Protein AF-E1WXY7-F1 (afdb_monomer)

pLDDT: mean 84.51, std 13.01, range [37.12, 95.31]

Foldseek 3Di:
DDWDCQVQVFKIKDWDFQDDPPDDCVQLDWAFNDDDLFKTFTPDKHFPVSVVRTQWMWMWGQDPNDIDIDI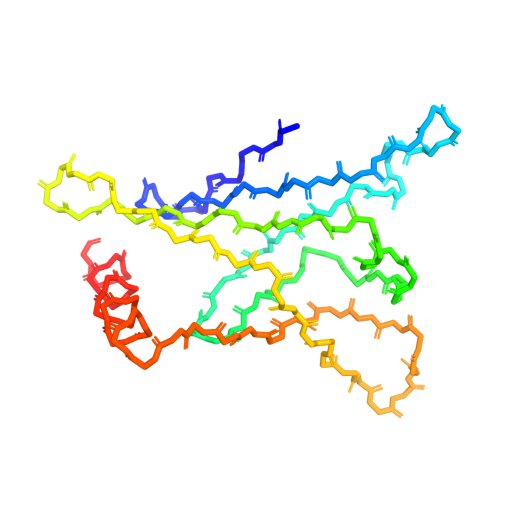WRDWDFDDDPPDRGIGGMIGTDDPPVVSVVSNVSVVRSVPD

Nearest PDB structures (foldseek):
  4rt0-assembly1_A  TM=5.861E-01  e=2.505E-01  Pseudomonas aeruginosa PAO1
  4rt1-assembly1_A  TM=5.824E-01  e=2.811E-01  Pseudomonas aeruginosa PAO1
  7n3k-assembly3_E  TM=3.064E-01  e=2.521E+00  Severe acute respiratory syndrome coronavirus 2
  9e7f-assembly1_AE  TM=2.568E-01  e=1.499E+00  Pyrobaculum calidifontis JCM 11548

Secondary structure (DSSP, 8-state):
-EEEE-SSTTEEEEEEE---TTS-HHHH---EEEE-SSEEEEEEEEEGGGGGGEEEEEEEEEETTEEEEEEE--EEEEE-TT-TTEEEEEEE---HHHHHHHHHHHHHHHH-

Solvent-accessible surface area (backbone atoms only — not comparable to full-atom values): 6563 Å² total; per-residue (Å²): 130,53,77,44,69,42,99,50,91,30,38,37,41,32,51,40,64,65,75,57,95,84,58,54,64,88,78,68,62,81,54,69,67,49,75,61,95,46,36,40,29,40,65,56,74,38,54,54,77,60,55,78,30,52,61,35,36,39,42,32,35,47,53,98,91,41,77,47,77,46,79,45,68,57,73,45,76,48,63,51,96,88,43,90,52,45,30,43,35,31,34,46,78,63,60,73,73,56,38,54,54,47,50,51,48,52,50,55,44,72,75,105

Mean predicted aligned error: 5.97 Å

Sequence (112 aa):
MRSLISRNKRIKIIVHQNLSAEDSWDDNCLEFSHIDRDELILSRAINISLLDKIQFVEIFFKIAGNWKKYRISDFNPILEYKDKSIVDRLSFHLEEREQVDFDQSFRIARCC

Organism: Halobacteriovorax marinus (strain ATCC BAA-682 / DSM 15412 / SJ) (NCBI:txid862908)

Structure (mmCIF, N/CA/C/O backbone):
data_AF-E1WXY7-F1
#
_entry.id   AF-E1WXY7-F1
#
loop_
_atom_site.group_PDB
_atom_site.id
_atom_site.type_symbol
_atom_site.label_atom_id
_atom_site.label_alt_id
_atom_site.label_comp_id
_atom_site.label_asym_id
_atom_site.label_entity_id
_atom_site.label_seq_id
_atom_site.pdbx_PDB_ins_code
_atom_site.Cartn_x
_atom_site.Cartn_y
_atom_site.Cartn_z
_atom_site.occupancy
_atom_site.B_iso_or_equiv
_atom_site.auth_seq_id
_atom_site.auth_comp_id
_atom_site.auth_asym_id
_atom_site.auth_atom_id
_atom_site.pdbx_PDB_model_num
ATOM 1 N N . MET A 1 1 ? 6.776 10.612 -1.800 1.00 39.28 1 MET A N 1
ATOM 2 C CA . MET A 1 1 ? 5.708 10.323 -0.817 1.00 39.28 1 MET A CA 1
ATOM 3 C C . MET A 1 1 ? 4.419 10.996 -1.279 1.00 39.28 1 MET A C 1
ATOM 5 O O . MET A 1 1 ? 4.349 12.218 -1.253 1.00 39.28 1 MET A O 1
ATOM 9 N N . ARG A 1 2 ? 3.417 10.236 -1.739 1.00 42.28 2 ARG A N 1
ATOM 10 C CA . ARG A 1 2 ? 2.058 10.754 -1.992 1.00 42.28 2 ARG A CA 1
ATOM 11 C C . ARG A 1 2 ? 1.089 10.116 -1.004 1.00 42.28 2 ARG A C 1
ATOM 13 O O . ARG A 1 2 ? 1.224 8.945 -0.674 1.00 42.28 2 ARG A O 1
ATOM 20 N N . SER A 1 3 ? 0.152 10.910 -0.495 1.00 37.12 3 SER A N 1
ATOM 21 C CA . SER A 1 3 ? -0.913 10.451 0.398 1.00 37.12 3 SER A CA 1
ATOM 22 C C . SER A 1 3 ? -2.210 10.365 -0.390 1.00 37.12 3 SER A C 1
ATOM 24 O O . SER A 1 3 ? -2.725 11.397 -0.811 1.00 37.12 3 SER A O 1
ATOM 26 N N . LEU A 1 4 ? -2.755 9.165 -0.551 1.00 49.53 4 LEU A N 1
AT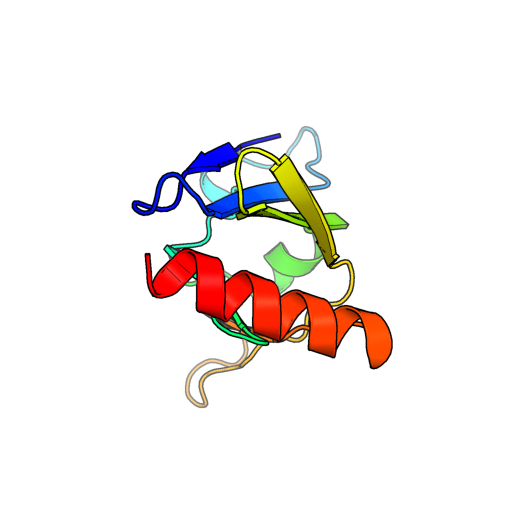OM 27 C CA . LEU A 1 4 ? -4.127 8.997 -0.994 1.00 49.53 4 LEU A CA 1
ATOM 28 C C . LEU A 1 4 ? -5.031 9.146 0.228 1.00 49.53 4 LEU A C 1
ATOM 30 O O . LEU A 1 4 ? -4.937 8.386 1.194 1.00 49.53 4 LEU A O 1
ATOM 34 N N . ILE A 1 5 ? -5.899 10.150 0.196 1.00 44.19 5 ILE A N 1
ATOM 35 C CA . ILE A 1 5 ? -7.080 10.173 1.050 1.00 44.19 5 ILE A CA 1
ATOM 36 C C . ILE A 1 5 ? -8.105 9.348 0.279 1.00 44.19 5 ILE A C 1
ATOM 38 O O . ILE A 1 5 ? -8.596 9.798 -0.756 1.00 44.19 5 ILE A O 1
ATOM 42 N N . SER A 1 6 ? -8.404 8.131 0.745 1.00 49.88 6 SER A N 1
ATOM 43 C CA . SER A 1 6 ? -9.607 7.436 0.280 1.00 49.88 6 SER A CA 1
ATOM 44 C C . SER A 1 6 ? -10.783 8.412 0.409 1.00 49.88 6 SER A C 1
ATOM 46 O O . SER A 1 6 ? -10.809 9.216 1.342 1.00 49.88 6 SER A O 1
ATOM 48 N N . ARG A 1 7 ? -11.797 8.359 -0.469 1.00 47.66 7 ARG A N 1
ATOM 49 C CA . ARG A 1 7 ? -13.033 9.162 -0.285 1.00 47.66 7 ARG A CA 1
ATOM 50 C C . ARG A 1 7 ? -13.616 9.010 1.133 1.00 47.66 7 ARG A C 1
ATOM 52 O O . ARG A 1 7 ? -14.325 9.889 1.617 1.00 47.66 7 ARG A O 1
ATOM 59 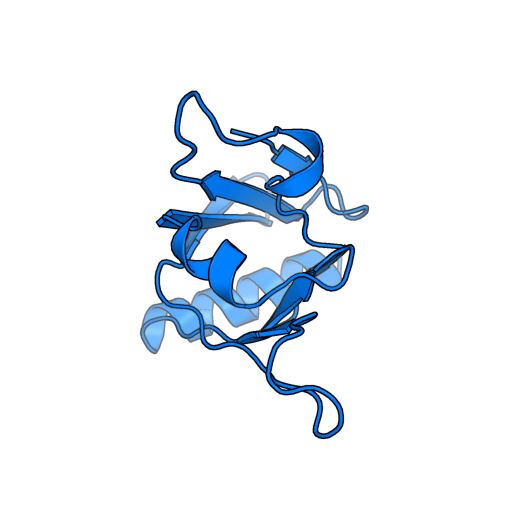N N . ASN A 1 8 ? -13.251 7.928 1.819 1.00 58.84 8 ASN A N 1
ATOM 60 C CA . ASN A 1 8 ? -13.375 7.760 3.252 1.00 58.84 8 ASN A CA 1
ATOM 61 C C . ASN A 1 8 ? -12.216 8.445 4.022 1.00 58.84 8 ASN A C 1
ATOM 63 O O . ASN A 1 8 ? -11.101 7.929 4.074 1.00 58.84 8 ASN A O 1
ATOM 67 N N . LYS A 1 9 ? -12.499 9.568 4.711 1.00 68.44 9 LYS A N 1
ATOM 68 C CA . LYS A 1 9 ? -11.539 10.345 5.544 1.00 68.44 9 LYS A CA 1
ATOM 69 C C . LYS A 1 9 ? -10.830 9.534 6.645 1.00 68.44 9 LYS A C 1
ATOM 71 O O . LYS A 1 9 ? -9.983 10.076 7.358 1.00 68.44 9 LYS A O 1
ATOM 76 N N . ARG A 1 10 ? -11.218 8.273 6.842 1.00 81.56 10 ARG A N 1
ATOM 77 C CA . ARG A 1 10 ? -10.684 7.363 7.854 1.00 81.56 10 ARG A CA 1
ATOM 78 C C . ARG A 1 10 ? -9.666 6.373 7.310 1.00 81.56 10 ARG A C 1
ATOM 80 O O . ARG A 1 10 ? -9.074 5.676 8.119 1.00 81.56 10 ARG A O 1
ATOM 87 N N . ILE A 1 11 ? -9.449 6.314 5.998 1.00 86.62 11 ILE A N 1
ATOM 88 C CA . ILE A 1 11 ? -8.441 5.442 5.395 1.00 86.62 11 ILE A CA 1
ATOM 89 C C . ILE A 1 11 ? -7.475 6.299 4.586 1.00 86.62 11 ILE A C 1
ATOM 91 O O . ILE A 1 11 ? -7.881 7.045 3.692 1.00 86.62 11 ILE A O 1
ATOM 95 N N . LYS A 1 12 ? -6.188 6.196 4.903 1.00 87.69 12 LYS A N 1
ATOM 96 C CA . LYS A 1 12 ? -5.115 6.869 4.171 1.00 87.69 12 LYS A CA 1
ATOM 97 C C . LYS A 1 12 ? -4.113 5.827 3.697 1.00 87.69 12 LYS A C 1
ATOM 99 O O . LYS A 1 12 ? -3.685 5.000 4.490 1.00 87.69 12 LYS A O 1
ATOM 104 N N . ILE A 1 13 ? -3.731 5.894 2.428 1.00 88.81 13 ILE A N 1
ATOM 105 C CA . ILE A 1 13 ? -2.746 4.990 1.824 1.00 88.81 13 ILE A CA 1
ATOM 106 C C . ILE A 1 13 ? -1.563 5.831 1.353 1.00 88.81 13 ILE A C 1
ATOM 108 O O . ILE A 1 13 ? -1.749 6.879 0.733 1.00 88.81 13 ILE A O 1
ATOM 112 N N . ILE A 1 14 ? -0.346 5.409 1.679 1.00 90.25 14 ILE A N 1
ATOM 113 C CA . ILE A 1 14 ? 0.891 6.070 1.262 1.00 90.25 14 ILE A CA 1
ATOM 114 C C . ILE A 1 14 ? 1.758 5.046 0.552 1.00 90.25 14 ILE A C 1
ATOM 116 O O . ILE A 1 14 ? 2.159 4.051 1.150 1.00 90.25 14 ILE A O 1
ATOM 120 N N . VAL A 1 15 ? 2.064 5.312 -0.714 1.00 91.06 15 VAL A N 1
ATOM 121 C CA . VAL A 1 15 ? 2.946 4.464 -1.518 1.00 91.06 15 VAL A CA 1
ATOM 122 C C . VAL A 1 15 ? 4.364 5.014 -1.433 1.00 91.06 15 VAL A C 1
ATOM 124 O O . VAL A 1 15 ? 4.599 6.204 -1.686 1.00 91.06 15 VAL A O 1
ATOM 127 N N . HIS A 1 16 ? 5.305 4.152 -1.061 1.00 91.44 16 HIS A N 1
ATOM 128 C CA . HIS A 1 16 ? 6.731 4.452 -1.058 1.00 91.44 16 HIS A CA 1
ATOM 129 C C . HIS A 1 16 ? 7.373 3.735 -2.241 1.00 91.44 16 HIS A C 1
ATOM 131 O O . HIS A 1 16 ? 7.313 2.510 -2.340 1.00 91.44 16 HIS A O 1
ATOM 137 N N . GLN A 1 17 ? 7.943 4.518 -3.159 1.00 89.50 17 GLN A N 1
ATOM 138 C CA . GLN A 1 17 ? 8.504 4.027 -4.414 1.00 89.50 17 GLN A CA 1
ATOM 139 C C . GLN A 1 17 ? 9.986 4.385 -4.527 1.00 89.50 17 GLN A C 1
ATOM 141 O O . GLN A 1 17 ? 10.390 5.479 -4.126 1.00 89.50 17 GLN A O 1
ATOM 146 N N . ASN A 1 18 ? 10.774 3.486 -5.112 1.00 89.75 18 ASN A N 1
ATOM 147 C CA . ASN A 1 18 ? 12.159 3.725 -5.484 1.00 89.75 18 ASN A CA 1
ATOM 148 C C . ASN A 1 18 ? 12.225 4.202 -6.938 1.00 89.75 18 ASN A C 1
ATOM 150 O O . ASN A 1 18 ? 12.321 3.395 -7.861 1.00 89.75 18 ASN A O 1
ATOM 154 N N . LEU A 1 19 ? 12.126 5.515 -7.134 1.00 86.69 19 LEU A N 1
ATOM 155 C CA . LEU A 1 19 ? 12.251 6.139 -8.450 1.00 86.69 19 LEU A CA 1
ATOM 156 C C . LEU A 1 19 ? 13.697 6.591 -8.676 1.00 86.69 19 LEU A C 1
ATOM 158 O O . LEU A 1 19 ? 14.315 7.197 -7.800 1.00 86.69 19 LEU A O 1
ATOM 162 N N . SER A 1 20 ? 14.222 6.305 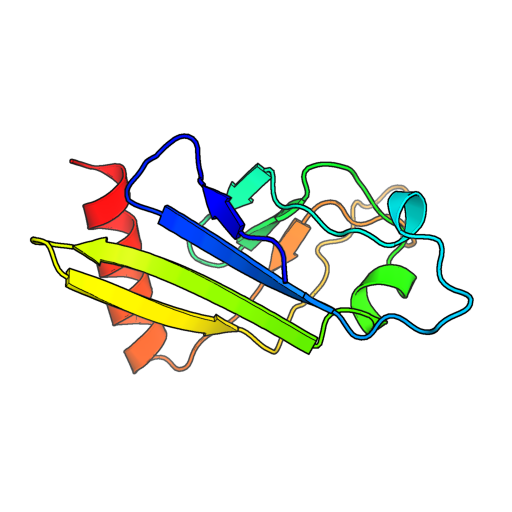-9.860 1.00 86.25 20 SER A N 1
ATOM 163 C CA . SER A 1 20 ? 15.490 6.835 -10.353 1.00 86.25 20 SER A CA 1
ATOM 164 C C . SER A 1 20 ? 15.299 8.223 -10.975 1.00 86.25 20 SER A C 1
ATOM 166 O O . SER A 1 20 ? 14.178 8.650 -11.242 1.00 86.25 20 SER A O 1
ATOM 168 N N . ALA A 1 21 ? 16.399 8.941 -11.219 1.00 84.19 21 ALA A N 1
ATOM 169 C CA . ALA A 1 21 ? 16.356 10.269 -11.839 1.00 84.19 21 ALA A CA 1
ATOM 170 C C . ALA A 1 21 ? 15.843 10.255 -13.294 1.00 84.19 21 ALA A C 1
ATOM 172 O O . ALA A 1 21 ? 15.422 11.292 -13.798 1.00 84.19 21 ALA A O 1
ATOM 173 N N . GLU A 1 22 ? 15.885 9.096 -13.954 1.00 87.38 22 GLU A N 1
ATOM 174 C CA . GLU A 1 22 ? 15.445 8.903 -15.340 1.00 87.38 22 GLU A CA 1
ATOM 175 C C . GLU A 1 22 ? 13.966 8.496 -15.434 1.00 87.38 22 GLU A C 1
ATOM 177 O O . GLU A 1 22 ? 13.368 8.570 -16.507 1.00 87.38 22 GLU A O 1
ATOM 182 N N . ASP A 1 23 ? 13.358 8.079 -14.318 1.00 85.44 23 ASP A N 1
ATOM 183 C CA . ASP A 1 23 ? 11.970 7.632 -14.302 1.00 85.44 23 ASP A CA 1
ATOM 184 C C . ASP A 1 23 ? 11.020 8.834 -14.451 1.00 85.44 23 ASP A C 1
ATOM 186 O O . ASP A 1 23 ? 10.976 9.741 -13.614 1.00 85.44 23 ASP A O 1
ATOM 190 N N . SER A 1 24 ? 10.197 8.808 -15.501 1.00 83.44 24 SER A N 1
ATOM 191 C CA . SER A 1 24 ? 9.084 9.745 -15.670 1.00 83.44 24 SER A CA 1
ATOM 192 C C . SER A 1 24 ? 8.075 9.576 -14.534 1.00 83.44 24 SER A C 1
ATOM 194 O O . SER A 1 24 ? 7.558 8.478 -14.297 1.00 83.44 24 SER A O 1
ATOM 196 N N . TRP A 1 25 ? 7.773 10.676 -13.842 1.00 78.50 25 TRP A N 1
ATOM 197 C CA . TRP A 1 25 ? 6.801 10.695 -12.749 1.00 78.50 25 TRP A CA 1
ATOM 198 C C . TRP A 1 25 ? 5.402 10.282 -13.210 1.00 78.50 25 TRP A C 1
ATOM 200 O O . TRP A 1 25 ? 4.733 9.529 -12.506 1.00 78.50 25 TRP A O 1
ATOM 210 N N . ASP A 1 26 ? 4.968 10.733 -14.384 1.00 80.00 26 ASP A N 1
ATOM 211 C CA . ASP A 1 26 ? 3.613 10.473 -14.881 1.00 80.00 26 ASP A CA 1
ATOM 212 C C . ASP A 1 26 ? 3.406 8.998 -15.255 1.00 80.00 26 ASP A C 1
ATOM 214 O O . ASP A 1 26 ? 2.301 8.460 -15.117 1.00 80.00 26 ASP A O 1
ATOM 218 N N . ASP A 1 27 ? 4.481 8.309 -15.639 1.00 81.56 27 ASP A N 1
ATOM 219 C CA . ASP A 1 27 ? 4.440 6.912 -16.079 1.00 81.56 27 ASP A CA 1
ATOM 220 C C . ASP A 1 27 ? 4.668 5.931 -14.924 1.00 81.56 27 ASP A C 1
ATOM 222 O O . ASP A 1 27 ? 4.033 4.880 -14.866 1.00 81.56 27 ASP A O 1
ATOM 226 N N . ASN A 1 28 ? 5.522 6.294 -13.963 1.00 83.44 28 ASN A N 1
ATOM 227 C CA . ASN A 1 28 ? 5.912 5.413 -12.860 1.00 83.44 28 ASN A CA 1
ATOM 228 C C . ASN A 1 28 ? 5.114 5.653 -11.572 1.00 83.44 28 ASN A C 1
ATOM 230 O O . ASN A 1 28 ? 5.273 4.906 -10.605 1.00 83.44 28 ASN A O 1
ATOM 234 N N . CYS A 1 29 ? 4.264 6.684 -11.513 1.00 81.44 29 CYS A N 1
ATOM 235 C CA . CYS A 1 29 ? 3.443 6.927 -10.331 1.00 81.44 29 CYS A CA 1
ATOM 236 C C . CYS A 1 29 ? 2.375 5.840 -10.174 1.00 81.44 29 CYS A C 1
ATOM 238 O O . CYS A 1 29 ? 1.578 5.578 -11.086 1.00 81.44 29 CYS A O 1
ATOM 240 N N . LEU A 1 30 ? 2.371 5.228 -8.988 1.00 86.75 30 LEU A N 1
ATOM 241 C CA . LEU A 1 30 ? 1.411 4.210 -8.595 1.00 86.75 30 LEU A CA 1
ATOM 242 C C . LEU A 1 30 ? 0.385 4.799 -7.642 1.00 86.75 30 LEU A C 1
ATOM 244 O O . LEU A 1 30 ? 0.711 5.335 -6.581 1.00 86.75 30 LEU A O 1
ATOM 248 N N . GLU A 1 31 ? -0.874 4.674 -8.035 1.00 85.31 31 GLU A N 1
ATOM 249 C CA . GLU A 1 31 ? -2.014 5.157 -7.274 1.00 85.31 31 GLU A CA 1
ATOM 250 C C . GLU A 1 31 ? -3.017 4.020 -7.111 1.00 85.31 31 GLU A C 1
ATOM 252 O O . GLU A 1 31 ? -3.246 3.254 -8.046 1.00 85.31 31 GLU A O 1
ATOM 257 N N . PHE A 1 32 ? -3.611 3.922 -5.923 1.00 87.19 32 PHE A N 1
ATOM 258 C CA . PHE A 1 32 ? -4.627 2.926 -5.597 1.00 87.19 32 PHE A CA 1
ATOM 259 C C . PHE A 1 32 ? -6.007 3.575 -5.562 1.00 87.19 32 PHE A C 1
ATOM 261 O O . PHE A 1 32 ? -6.189 4.619 -4.934 1.00 87.19 32 PHE A O 1
ATOM 268 N N . SER A 1 33 ? -6.985 2.948 -6.208 1.00 85.88 33 SER A N 1
ATOM 269 C CA . SER A 1 33 ? -8.375 3.397 -6.180 1.00 85.88 33 SER A CA 1
ATOM 270 C C . SER A 1 33 ? -9.114 2.858 -4.959 1.00 85.88 33 SER A C 1
ATOM 272 O O . SER A 1 33 ? -9.933 3.569 -4.371 1.00 85.88 33 SER A O 1
ATOM 274 N N . HIS A 1 34 ? -8.818 1.615 -4.570 1.00 84.69 34 HIS A N 1
ATOM 275 C CA . HIS A 1 34 ? -9.526 0.899 -3.516 1.00 84.69 34 HIS A CA 1
ATOM 276 C C . HIS A 1 34 ? -8.594 -0.023 -2.730 1.00 84.69 34 HIS A C 1
ATOM 278 O O . HIS A 1 34 ? -7.498 -0.378 -3.163 1.00 84.69 34 HIS A O 1
ATOM 284 N N . ILE A 1 35 ? -9.075 -0.393 -1.550 1.00 88.69 35 ILE A N 1
ATOM 285 C CA . ILE A 1 35 ? -8.463 -1.347 -0.640 1.00 88.69 35 ILE A CA 1
ATOM 286 C C . ILE A 1 35 ? -9.551 -2.309 -0.175 1.00 88.69 35 ILE A C 1
ATOM 288 O O . ILE A 1 35 ? -10.618 -1.865 0.267 1.00 88.69 35 ILE A O 1
ATOM 292 N N . ASP A 1 36 ? -9.252 -3.597 -0.254 1.00 87.81 36 ASP A N 1
ATOM 293 C CA . ASP A 1 36 ? -10.008 -4.679 0.359 1.00 87.81 36 ASP A CA 1
ATOM 294 C C . ASP A 1 36 ? -9.183 -5.343 1.478 1.00 87.81 36 ASP A C 1
ATOM 296 O O . ASP A 1 36 ? -8.202 -4.767 1.952 1.00 87.81 36 ASP A O 1
ATOM 300 N N . ARG A 1 37 ? -9.639 -6.478 2.023 1.00 86.88 37 ARG A N 1
ATOM 301 C CA . ARG A 1 37 ? -9.032 -7.064 3.238 1.00 86.88 37 ARG A CA 1
ATOM 302 C C . ARG A 1 37 ? -7.595 -7.539 3.023 1.00 86.88 37 ARG A C 1
ATOM 304 O O . ARG A 1 37 ? -6.781 -7.453 3.935 1.00 86.88 37 ARG A O 1
ATOM 311 N N . ASP A 1 38 ? -7.321 -8.024 1.829 1.00 91.75 38 ASP A N 1
ATOM 312 C CA . ASP A 1 38 ? -6.079 -8.658 1.404 1.00 91.75 38 ASP A CA 1
ATOM 313 C C . ASP A 1 38 ? -5.657 -8.194 0.005 1.00 91.75 38 ASP A C 1
ATOM 315 O O . ASP A 1 38 ? -4.700 -8.716 -0.556 1.00 91.75 38 ASP A O 1
ATOM 319 N N . GLU A 1 39 ? -6.346 -7.197 -0.559 1.00 93.19 39 GLU A N 1
ATOM 320 C CA . GLU A 1 39 ? -6.096 -6.692 -1.906 1.00 93.19 39 GLU A CA 1
ATOM 321 C C . GLU A 1 39 ? -6.010 -5.161 -1.950 1.00 93.19 39 GLU A C 1
ATOM 323 O O . GLU A 1 39 ? -6.742 -4.432 -1.271 1.00 93.19 39 GLU A O 1
ATOM 328 N N . LEU A 1 40 ? -5.123 -4.662 -2.804 1.00 91.94 40 LEU A N 1
ATOM 329 C CA . LEU A 1 40 ? -5.048 -3.276 -3.237 1.00 91.94 40 LEU A CA 1
ATOM 330 C C . LEU A 1 40 ? -5.366 -3.198 -4.724 1.00 91.94 40 LEU A C 1
ATOM 332 O O . LEU A 1 40 ? -4.763 -3.890 -5.542 1.00 91.94 40 LEU A O 1
ATOM 336 N N . ILE A 1 41 ? -6.289 -2.308 -5.072 1.00 90.50 41 ILE A N 1
ATOM 337 C CA . ILE A 1 41 ? -6.746 -2.121 -6.447 1.00 90.50 41 ILE A CA 1
ATOM 338 C C . ILE A 1 41 ? -6.154 -0.8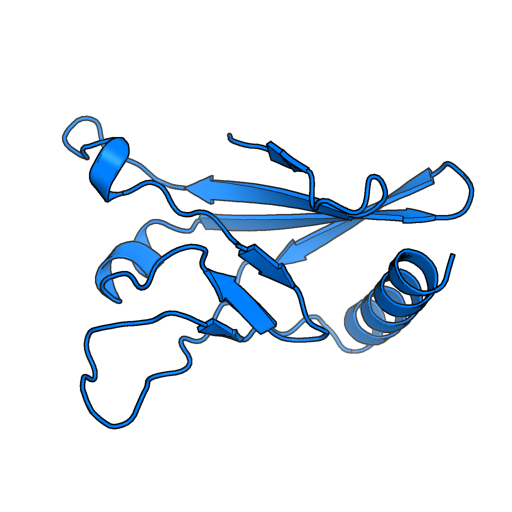12 -6.957 1.00 90.50 41 ILE A C 1
ATOM 340 O O . ILE A 1 41 ? -6.370 0.251 -6.367 1.00 90.50 41 ILE A O 1
ATOM 344 N N . LEU A 1 42 ? -5.398 -0.877 -8.047 1.00 89.88 42 LEU A N 1
ATOM 345 C CA . LEU A 1 42 ? -4.765 0.276 -8.676 1.00 89.88 42 LEU A CA 1
ATOM 346 C C . LEU A 1 42 ? -5.816 1.189 -9.332 1.00 89.88 42 LEU A C 1
ATOM 348 O O . LEU A 1 42 ? -6.915 0.774 -9.697 1.00 89.88 42 LEU A O 1
ATOM 352 N N . SER A 1 43 ? -5.504 2.476 -9.454 1.00 88.44 43 SER A N 1
ATOM 353 C CA . SER A 1 43 ? -6.354 3.462 -10.140 1.00 88.44 43 SER A CA 1
ATOM 354 C C . SER A 1 43 ? -6.332 3.306 -11.656 1.00 88.44 43 SER A C 1
ATOM 356 O O . SER A 1 43 ? -7.272 3.708 -12.337 1.00 88.44 43 SER A O 1
ATOM 358 N N . ARG A 1 44 ? -5.251 2.731 -12.178 1.00 87.75 44 ARG A N 1
ATOM 359 C CA . ARG A 1 44 ? -5.065 2.371 -13.579 1.00 87.75 44 ARG A CA 1
ATOM 360 C C . ARG A 1 44 ? -4.316 1.051 -13.633 1.00 87.75 44 ARG A C 1
ATOM 362 O O . ARG A 1 44 ? -3.495 0.786 -12.758 1.00 87.75 44 ARG A O 1
ATOM 369 N N . ALA A 1 45 ? -4.576 0.262 -14.663 1.00 88.94 45 ALA A N 1
ATOM 370 C CA . ALA A 1 45 ? -3.763 -0.907 -14.930 1.00 88.94 45 ALA A CA 1
ATOM 371 C C . ALA A 1 45 ? -2.338 -0.466 -15.310 1.00 88.94 45 ALA A C 1
ATOM 373 O O . ALA A 1 45 ? -2.156 0.536 -16.007 1.00 88.94 45 ALA A O 1
ATOM 374 N N . ILE A 1 46 ? -1.339 -1.191 -14.825 1.00 88.50 46 ILE A 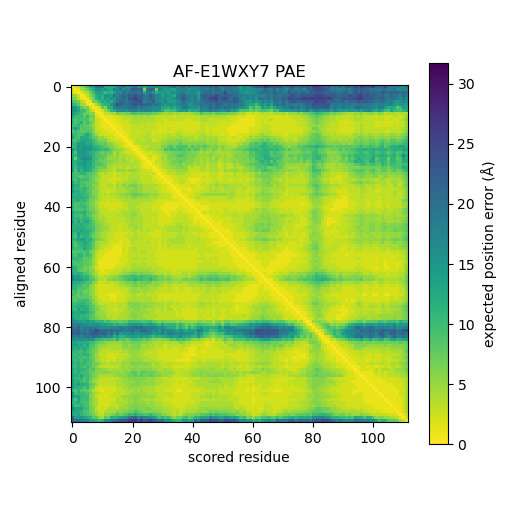N 1
ATOM 375 C CA . ILE A 1 46 ? 0.082 -0.883 -15.011 1.00 88.50 46 ILE A CA 1
ATOM 376 C C . ILE A 1 46 ? 0.817 -2.096 -15.568 1.00 88.50 46 ILE A C 1
ATOM 378 O O . ILE A 1 46 ? 0.335 -3.222 -15.459 1.00 88.50 46 ILE A O 1
ATOM 382 N N . ASN A 1 47 ? 2.013 -1.884 -16.113 1.00 89.50 47 ASN A N 1
ATOM 383 C CA . ASN A 1 47 ? 2.905 -2.997 -16.412 1.00 89.50 47 ASN A CA 1
ATOM 384 C C . ASN A 1 47 ? 3.444 -3.612 -15.110 1.00 89.50 47 ASN A C 1
ATOM 386 O O . ASN A 1 47 ? 3.809 -2.879 -14.191 1.00 89.50 47 ASN A O 1
ATOM 390 N N . ILE A 1 48 ? 3.543 -4.940 -15.052 1.00 89.88 48 ILE A N 1
ATOM 391 C CA . ILE A 1 48 ? 4.075 -5.675 -13.897 1.00 89.88 48 ILE A CA 1
ATOM 392 C C . ILE A 1 48 ? 5.482 -5.208 -13.488 1.00 89.88 48 ILE A C 1
ATOM 394 O O . ILE A 1 48 ? 5.789 -5.192 -12.301 1.00 89.88 48 ILE A O 1
ATOM 398 N N . SER A 1 49 ? 6.309 -4.748 -14.434 1.00 89.00 49 SER A N 1
ATOM 399 C CA . SER A 1 49 ? 7.657 -4.229 -14.154 1.00 89.00 49 SER A CA 1
ATOM 400 C C . SER A 1 49 ? 7.668 -2.992 -13.250 1.00 89.00 49 SER A C 1
ATOM 402 O O . SER A 1 49 ? 8.663 -2.716 -12.583 1.00 89.00 49 SER A O 1
ATOM 404 N N . LEU A 1 50 ? 6.561 -2.245 -13.180 1.00 88.75 50 LEU A N 1
ATOM 405 C CA . LEU A 1 50 ? 6.436 -1.096 -12.283 1.00 88.75 50 LEU A CA 1
ATOM 406 C C . LEU A 1 50 ? 6.296 -1.510 -10.813 1.00 88.75 50 LEU A C 1
ATOM 408 O O . LEU A 1 50 ? 6.524 -0.682 -9.931 1.00 88.75 50 LEU A O 1
ATOM 412 N N . LEU A 1 51 ? 5.966 -2.773 -10.526 1.00 88.56 51 LEU A N 1
ATOM 413 C CA . LEU A 1 51 ? 5.886 -3.276 -9.152 1.00 88.56 51 LEU A CA 1
ATOM 414 C C . LEU A 1 51 ? 7.252 -3.338 -8.476 1.00 88.56 51 LEU A C 1
ATOM 416 O O . LEU A 1 51 ? 7.331 -3.066 -7.282 1.00 88.56 51 LEU A O 1
ATOM 420 N N . ASP A 1 52 ? 8.326 -3.556 -9.237 1.00 88.25 52 ASP A N 1
ATOM 421 C CA . ASP A 1 52 ? 9.703 -3.548 -8.721 1.00 88.25 52 ASP A CA 1
ATOM 422 C C . ASP A 1 52 ? 10.110 -2.173 -8.163 1.00 88.25 52 ASP A C 1
ATOM 424 O O . ASP A 1 52 ? 11.072 -2.039 -7.403 1.00 88.25 52 ASP A O 1
ATOM 428 N N . LYS A 1 53 ? 9.368 -1.121 -8.528 1.00 89.12 53 LYS A N 1
ATOM 429 C CA . LYS A 1 53 ? 9.559 0.230 -8.003 1.00 89.12 53 LYS A CA 1
ATOM 430 C C . LYS A 1 53 ? 8.849 0.432 -6.663 1.00 89.12 53 LYS A C 1
ATOM 432 O O . LYS A 1 53 ? 9.116 1.443 -6.018 1.00 89.12 53 LYS A O 1
ATOM 437 N N . ILE A 1 54 ? 7.959 -0.460 -6.218 1.00 90.69 54 ILE A N 1
ATOM 438 C CA . ILE A 1 54 ? 7.314 -0.371 -4.899 1.00 90.69 54 ILE A CA 1
ATOM 439 C C . ILE A 1 54 ? 8.298 -0.859 -3.835 1.00 90.69 54 ILE A C 1
ATOM 441 O O . ILE A 1 54 ? 8.738 -1.999 -3.859 1.00 90.69 54 ILE A O 1
ATOM 445 N N . GLN A 1 55 ? 8.607 -0.010 -2.855 1.00 91.62 55 GLN A N 1
ATOM 446 C CA . GLN A 1 55 ? 9.339 -0.451 -1.665 1.00 91.62 55 GLN A CA 1
ATOM 447 C C . GLN A 1 55 ? 8.385 -1.005 -0.607 1.00 91.62 55 GLN A C 1
ATOM 449 O O . GLN A 1 55 ? 8.627 -2.061 -0.035 1.00 91.62 55 GLN A O 1
ATOM 454 N N . PHE A 1 56 ? 7.334 -0.246 -0.290 1.00 93.75 56 PHE A N 1
ATOM 455 C CA . PHE A 1 56 ? 6.274 -0.644 0.633 1.00 93.75 56 PHE A CA 1
ATOM 456 C C . PHE A 1 56 ? 5.081 0.312 0.523 1.00 93.75 56 PHE A C 1
ATOM 458 O O . PHE A 1 56 ? 5.196 1.443 0.043 1.00 93.75 56 PHE A O 1
ATOM 465 N N . VAL A 1 57 ? 3.931 -0.125 1.026 1.00 93.25 57 VAL A N 1
ATOM 466 C CA . VAL A 1 57 ? 2.729 0.695 1.184 1.00 93.25 57 VAL A CA 1
ATOM 467 C C . VAL A 1 57 ? 2.394 0.795 2.664 1.00 93.25 57 VAL A C 1
ATOM 469 O O . VAL A 1 57 ? 2.383 -0.201 3.385 1.00 93.25 57 VAL A O 1
ATOM 472 N N . GLU A 1 58 ? 2.112 2.007 3.132 1.00 94.44 58 GLU A N 1
ATOM 473 C CA . GLU A 1 58 ? 1.563 2.231 4.466 1.00 94.44 58 GLU A CA 1
ATOM 474 C C . GLU A 1 58 ? 0.065 2.502 4.381 1.00 94.44 58 GLU A C 1
ATOM 476 O O . GLU A 1 58 ? -0.381 3.385 3.644 1.00 94.44 58 GLU A O 1
ATOM 481 N N . ILE A 1 59 ? -0.704 1.772 5.180 1.00 92.44 59 ILE A N 1
ATOM 482 C CA . ILE A 1 59 ? -2.155 1.900 5.271 1.00 92.44 59 ILE A CA 1
ATOM 483 C C . ILE A 1 59 ? -2.502 2.372 6.672 1.00 92.44 59 ILE A C 1
ATOM 485 O O . ILE A 1 59 ? -2.105 1.770 7.668 1.00 92.44 59 ILE A O 1
ATOM 489 N N . PHE A 1 60 ? -3.243 3.468 6.749 1.00 92.19 60 PHE A N 1
ATOM 490 C CA . PHE A 1 60 ? -3.647 4.084 7.997 1.00 92.19 60 PHE A CA 1
ATOM 491 C C . PHE A 1 60 ? -5.160 4.034 8.144 1.00 92.19 60 PHE A C 1
ATOM 493 O O . PHE A 1 60 ? -5.878 4.518 7.268 1.00 92.19 60 PHE A O 1
ATOM 500 N N . PHE A 1 61 ? -5.632 3.547 9.289 1.00 91.81 61 PHE A N 1
ATOM 501 C CA . PHE A 1 61 ? -7.042 3.574 9.667 1.00 91.81 61 PHE A CA 1
ATOM 502 C C . PHE A 1 61 ? -7.262 4.512 10.852 1.00 91.81 61 PHE A C 1
ATOM 504 O O . PHE A 1 61 ? -6.588 4.403 11.877 1.00 91.81 61 PHE A O 1
ATOM 511 N N . LYS A 1 62 ? -8.224 5.430 10.736 1.00 90.19 62 LYS A N 1
ATOM 512 C CA . LYS A 1 62 ? -8.645 6.319 11.822 1.00 90.19 62 LYS A CA 1
ATOM 513 C C . LYS A 1 62 ? -9.742 5.648 12.641 1.00 90.19 62 LYS A C 1
ATOM 515 O O . LYS A 1 62 ? -10.901 5.636 12.225 1.00 90.19 62 LYS A O 1
ATOM 520 N N . ILE A 1 63 ? -9.388 5.143 13.818 1.00 87.69 63 ILE A N 1
ATOM 521 C CA . ILE A 1 63 ? -10.279 4.423 14.733 1.00 87.69 63 ILE A CA 1
ATOM 522 C C . ILE A 1 63 ? -10.333 5.171 16.065 1.00 87.69 63 ILE A C 1
ATOM 524 O O . ILE A 1 63 ? -9.300 5.406 16.686 1.00 87.69 63 ILE A O 1
ATOM 528 N N . ALA A 1 64 ? -11.533 5.573 16.499 1.00 86.38 64 ALA A N 1
ATOM 529 C CA . ALA A 1 64 ? -11.750 6.287 17.767 1.00 86.38 64 ALA A CA 1
ATOM 530 C C . ALA A 1 64 ? -10.815 7.504 17.981 1.00 86.38 64 ALA A C 1
ATOM 532 O O . ALA A 1 64 ? -10.330 7.751 19.079 1.00 86.38 64 ALA A O 1
ATOM 533 N N . GLY A 1 65 ? -10.530 8.256 16.912 1.00 84.88 65 GLY A N 1
ATOM 534 C CA . GLY A 1 65 ? -9.652 9.434 16.954 1.00 84.88 65 GLY A CA 1
ATOM 535 C C . GLY A 1 65 ? -8.158 9.142 16.779 1.00 84.88 65 GLY A C 1
ATOM 536 O O . GLY A 1 65 ? -7.417 10.064 16.444 1.00 84.88 65 GLY A O 1
ATOM 537 N N . ASN A 1 66 ? -7.734 7.882 16.886 1.00 89.44 66 ASN A N 1
ATOM 538 C CA . ASN A 1 66 ? -6.344 7.458 16.731 1.00 89.44 66 ASN A CA 1
ATOM 539 C C . ASN A 1 66 ? -6.075 6.892 15.332 1.00 89.44 66 ASN A C 1
ATOM 541 O O . ASN A 1 66 ? -6.953 6.283 14.720 1.00 89.44 66 ASN A O 1
ATOM 545 N N . TRP A 1 67 ? -4.853 7.074 14.828 1.00 91.62 67 TRP A N 1
ATOM 546 C CA . TRP A 1 67 ? -4.401 6.453 13.583 1.00 91.62 67 TRP A CA 1
ATOM 547 C C . TRP A 1 67 ? -3.666 5.151 13.887 1.00 91.62 67 TRP A C 1
ATOM 549 O O . TRP A 1 67 ? -2.600 5.171 14.500 1.00 91.62 67 TRP A O 1
ATOM 559 N N . LYS A 1 68 ? -4.216 4.029 13.429 1.00 94.38 68 LYS A N 1
ATOM 560 C CA . LYS A 1 68 ? -3.490 2.760 13.337 1.00 94.38 68 LYS A CA 1
ATOM 561 C C . LYS A 1 68 ? -2.775 2.688 11.996 1.00 94.38 68 LYS A C 1
ATOM 563 O O . LYS A 1 68 ? -3.352 3.115 11.000 1.00 94.38 68 LYS A O 1
ATOM 568 N N . LYS A 1 69 ? -1.549 2.167 11.978 1.00 94.81 69 LYS A N 1
ATOM 569 C CA . LYS A 1 69 ? -0.695 2.067 10.789 1.00 94.81 69 LYS A CA 1
ATOM 570 C C . LYS A 1 69 ? -0.314 0.613 10.543 1.00 94.81 69 LYS A C 1
ATOM 572 O O . LYS A 1 69 ? 0.136 -0.043 11.473 1.00 94.81 69 LYS A O 1
ATOM 577 N N . TYR A 1 70 ? -0.391 0.198 9.287 1.00 95.31 70 TYR A N 1
ATOM 578 C CA . TYR A 1 70 ? 0.058 -1.098 8.791 1.00 95.31 70 TYR A CA 1
ATOM 579 C C . TYR A 1 70 ? 1.045 -0.866 7.655 1.00 95.31 70 TYR A C 1
ATOM 581 O O . TYR A 1 70 ? 0.836 0.033 6.835 1.00 95.31 70 TYR A O 1
ATOM 589 N N . ARG A 1 71 ? 2.136 -1.632 7.623 1.00 95.12 71 ARG A N 1
ATOM 590 C CA . ARG A 1 71 ? 3.151 -1.545 6.570 1.00 95.12 71 ARG A CA 1
ATOM 591 C C . ARG A 1 71 ? 3.166 -2.853 5.800 1.00 95.12 71 ARG A C 1
ATOM 593 O O . ARG A 1 71 ? 3.556 -3.877 6.340 1.00 95.12 71 ARG A O 1
ATOM 600 N N . ILE A 1 72 ? 2.835 -2.779 4.523 1.00 94.31 72 ILE A N 1
ATOM 601 C CA . ILE A 1 72 ? 2.855 -3.920 3.620 1.00 94.31 72 ILE A CA 1
ATOM 602 C C . ILE A 1 72 ? 4.062 -3.763 2.708 1.00 94.31 72 ILE A C 1
ATOM 604 O O . ILE A 1 72 ? 4.217 -2.728 2.059 1.00 94.31 72 ILE A O 1
ATOM 608 N N . SER A 1 73 ? 4.932 -4.765 2.696 1.00 92.00 73 SER A N 1
ATOM 609 C CA . SER A 1 73 ? 6.145 -4.757 1.865 1.00 92.00 73 SER A CA 1
ATOM 610 C C . SER A 1 73 ? 6.168 -5.898 0.850 1.00 92.00 73 SER A C 1
ATOM 612 O O . SER A 1 73 ? 6.985 -5.862 -0.060 1.00 92.00 73 SER A O 1
ATOM 614 N N . ASP A 1 74 ? 5.280 -6.882 1.001 1.00 92.00 74 ASP A N 1
ATOM 615 C CA . ASP A 1 74 ? 5.176 -8.036 0.116 1.00 92.00 74 ASP A CA 1
ATOM 616 C C . ASP A 1 74 ? 3.832 -7.997 -0.617 1.00 92.00 74 ASP A C 1
ATOM 618 O O . ASP A 1 74 ? 2.771 -7.925 0.013 1.00 92.00 74 ASP A O 1
ATOM 622 N N . PHE A 1 75 ? 3.896 -7.982 -1.946 1.00 92.06 75 PHE A N 1
ATOM 623 C CA . PHE A 1 75 ? 2.746 -7.861 -2.832 1.00 92.06 75 PHE A CA 1
ATOM 624 C C . PHE A 1 75 ? 2.827 -8.920 -3.918 1.00 92.06 75 PHE A C 1
ATOM 626 O O . PHE A 1 75 ? 3.853 -9.061 -4.581 1.00 92.06 75 PHE A O 1
ATOM 633 N N . ASN A 1 76 ? 1.711 -9.595 -4.165 1.00 92.69 76 ASN A N 1
ATOM 634 C CA . ASN A 1 76 ? 1.586 -10.554 -5.248 1.00 92.69 76 ASN A CA 1
ATOM 635 C C . ASN A 1 76 ? 0.625 -10.002 -6.311 1.00 92.69 76 ASN A C 1
ATOM 637 O O . ASN A 1 76 ? -0.524 -9.689 -5.995 1.00 92.69 76 ASN A O 1
ATOM 641 N N . PRO A 1 77 ? 1.055 -9.852 -7.575 1.00 91.88 77 PRO A N 1
ATOM 642 C CA . PRO A 1 77 ? 0.169 -9.383 -8.629 1.00 91.88 77 PRO A CA 1
ATOM 643 C C . PRO A 1 77 ? -0.919 -10.411 -8.933 1.00 91.88 77 PRO A C 1
ATOM 645 O O . PRO A 1 77 ? -0.636 -11.590 -9.153 1.00 91.88 77 PRO A O 1
ATOM 648 N N . ILE A 1 78 ? -2.165 -9.951 -9.013 1.00 90.06 78 ILE A N 1
ATOM 649 C CA . ILE A 1 78 ? -3.281 -10.747 -9.519 1.00 90.06 78 ILE A CA 1
ATOM 650 C C . ILE A 1 78 ? -3.378 -10.471 -11.020 1.00 90.06 78 ILE A C 1
ATOM 652 O O . ILE A 1 78 ? -3.751 -9.379 -11.443 1.00 90.06 78 ILE A O 1
ATOM 656 N N . LEU A 1 79 ? -2.990 -11.457 -11.828 1.00 83.44 79 LEU A N 1
ATOM 657 C CA . LEU A 1 79 ? -2.946 -11.329 -13.284 1.00 83.44 79 LEU A CA 1
ATOM 658 C C . LEU A 1 79 ? -4.295 -11.673 -13.911 1.00 83.44 79 LEU A C 1
ATOM 660 O O . LEU A 1 79 ? -4.861 -12.738 -13.647 1.00 83.44 79 LEU A O 1
ATOM 664 N N . GLU A 1 80 ? -4.773 -10.823 -14.818 1.00 68.44 80 GLU A N 1
ATOM 665 C CA . GLU A 1 80 ? -5.887 -11.190 -15.684 1.00 68.44 80 GLU A CA 1
ATOM 666 C C . GLU A 1 80 ? -5.417 -12.155 -16.785 1.00 68.44 80 GLU A C 1
ATOM 668 O O . GLU A 1 80 ? -4.389 -11.960 -17.432 1.00 68.44 80 GLU A O 1
ATOM 673 N N . TYR A 1 81 ? -6.207 -13.202 -17.044 1.00 62.75 81 TYR A N 1
ATOM 674 C CA . TYR A 1 81 ? -5.874 -14.310 -17.957 1.00 62.75 81 TYR A CA 1
ATOM 675 C C . TYR A 1 81 ? -5.527 -13.902 -19.403 1.00 62.75 81 TYR A C 1
ATOM 677 O O . TYR A 1 81 ? -5.019 -14.733 -20.156 1.00 62.75 81 TYR A O 1
ATOM 685 N N . LYS A 1 82 ? -5.823 -12.662 -19.814 1.00 65.12 82 LYS A N 1
ATOM 686 C CA . LYS A 1 82 ? -5.665 -12.194 -21.199 1.00 65.12 82 LYS A CA 1
ATOM 687 C C . LYS A 1 82 ? -4.316 -11.539 -21.484 1.00 65.12 82 LYS A C 1
ATOM 689 O O . LYS A 1 82 ? -3.875 -11.612 -22.626 1.00 65.12 82 LYS A O 1
ATOM 694 N N . ASP A 1 83 ? -3.659 -10.953 -20.485 1.00 66.25 83 ASP A N 1
ATOM 695 C CA . ASP A 1 83 ? -2.391 -10.252 -20.687 1.00 66.25 83 ASP A CA 1
ATOM 696 C C . ASP A 1 83 ? -1.514 -10.350 -19.432 1.00 66.25 83 ASP A C 1
ATOM 698 O O . ASP A 1 83 ? -1.675 -9.607 -18.467 1.00 66.25 83 ASP A O 1
ATOM 702 N N . LYS A 1 84 ? -0.568 -11.300 -19.431 1.00 71.88 84 LYS A N 1
ATOM 703 C CA . LYS A 1 84 ? 0.292 -11.625 -18.270 1.00 71.88 84 LYS A CA 1
ATOM 704 C C . LYS A 1 84 ? 1.275 -10.510 -17.881 1.00 71.88 84 LYS A C 1
ATOM 706 O O . LYS A 1 84 ? 2.112 -10.713 -17.007 1.00 71.88 84 LYS A O 1
ATOM 711 N N . SER A 1 85 ? 1.219 -9.376 -18.570 1.00 81.56 85 SER A N 1
ATOM 712 C CA . SER A 1 85 ? 2.101 -8.229 -18.377 1.00 81.56 85 SER A CA 1
ATOM 713 C C . SER A 1 85 ? 1.418 -7.047 -17.692 1.00 81.56 85 SER A C 1
ATOM 715 O O . SER A 1 85 ? 2.111 -6.141 -17.232 1.00 81.56 85 SER A O 1
ATOM 717 N N . ILE A 1 86 ? 0.084 -7.058 -17.605 1.00 87.31 86 ILE A N 1
ATOM 718 C CA . ILE A 1 86 ? -0.716 -5.963 -17.063 1.00 87.31 86 ILE A CA 1
ATOM 719 C C . ILE A 1 86 ? -1.321 -6.386 -15.724 1.00 87.31 86 ILE A C 1
ATOM 721 O O . ILE A 1 86 ? -1.843 -7.490 -15.579 1.00 87.31 86 ILE A O 1
ATOM 725 N N . VAL A 1 87 ? -1.248 -5.485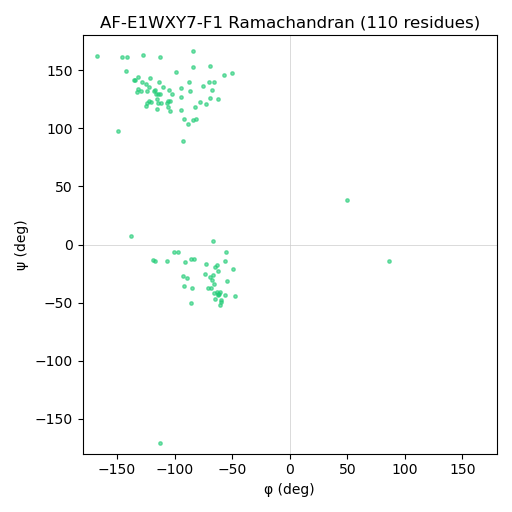 -14.747 1.00 89.81 87 VAL A N 1
ATOM 726 C CA . VAL A 1 87 ? -1.742 -5.684 -13.385 1.00 89.81 87 VAL A CA 1
ATOM 727 C C . VAL A 1 87 ? -2.633 -4.514 -12.999 1.00 89.81 87 VAL A C 1
ATOM 729 O O . VAL A 1 87 ? -2.253 -3.355 -13.159 1.00 89.81 87 VAL A O 1
ATOM 732 N N . ASP A 1 88 ? -3.807 -4.806 -12.454 1.00 90.50 88 ASP A N 1
ATOM 733 C CA . ASP A 1 88 ? -4.702 -3.826 -11.836 1.00 90.50 88 ASP A CA 1
ATOM 734 C C . ASP A 1 88 ? -4.919 -4.095 -10.335 1.00 90.50 88 ASP A C 1
ATOM 736 O O . ASP A 1 88 ? -5.387 -3.212 -9.614 1.00 90.50 88 ASP A O 1
ATOM 740 N N . ARG A 1 89 ? -4.543 -5.282 -9.843 1.00 92.31 89 ARG A N 1
ATOM 741 C CA . ARG A 1 89 ? -4.736 -5.717 -8.455 1.00 92.31 89 ARG A CA 1
ATOM 742 C C . ARG A 1 89 ? -3.501 -6.378 -7.869 1.00 92.31 89 ARG A C 1
ATOM 744 O O . ARG A 1 89 ? -2.821 -7.162 -8.529 1.00 92.31 89 ARG A O 1
ATOM 751 N N . LEU A 1 90 ? -3.254 -6.086 -6.599 1.00 93.25 90 LEU A N 1
ATOM 752 C CA . LEU A 1 90 ? -2.163 -6.641 -5.807 1.00 93.25 90 LEU A CA 1
ATOM 753 C C . LEU A 1 90 ? -2.743 -7.285 -4.557 1.00 93.25 90 LEU A C 1
ATOM 755 O O . LEU A 1 90 ? -3.384 -6.587 -3.776 1.00 93.25 90 LEU A O 1
ATOM 759 N N . SER A 1 91 ? -2.499 -8.572 -4.337 1.00 94.38 91 SER A N 1
ATOM 760 C CA . SER A 1 91 ? -2.761 -9.184 -3.039 1.00 94.38 91 SER A CA 1
ATOM 761 C C . SER A 1 91 ? -1.595 -8.957 -2.084 1.00 94.38 91 SER A C 1
ATOM 763 O O . SER A 1 91 ? -0.448 -8.780 -2.501 1.00 94.38 91 SER A O 1
ATOM 765 N N . PHE A 1 92 ? -1.885 -8.949 -0.791 1.00 94.69 92 PHE A N 1
ATOM 766 C CA . PHE A 1 92 ? -0.892 -8.840 0.265 1.00 94.69 92 PHE A CA 1
ATOM 767 C C . PHE A 1 92 ? -1.251 -9.730 1.450 1.00 94.69 92 PHE A C 1
ATOM 769 O O . PHE A 1 92 ? -2.398 -10.137 1.624 1.00 94.69 92 PHE A O 1
ATOM 776 N N . HIS A 1 93 ? -0.257 -10.010 2.289 1.00 92.50 93 HIS A N 1
ATOM 777 C CA . HIS A 1 93 ? -0.454 -10.752 3.526 1.00 92.50 93 HIS A CA 1
ATOM 778 C C . HIS A 1 93 ? 0.273 -10.070 4.683 1.00 92.50 93 HIS A C 1
ATOM 780 O O . HIS A 1 93 ? 1.376 -9.546 4.517 1.00 92.50 93 HIS A O 1
ATOM 786 N N . LEU A 1 94 ? -0.359 -10.079 5.853 1.00 92.12 94 LEU A N 1
ATOM 787 C CA . LEU A 1 94 ? 0.230 -9.667 7.123 1.00 92.12 94 LEU A CA 1
ATOM 788 C C . LEU A 1 94 ? 0.358 -10.892 8.032 1.00 92.12 94 LEU A C 1
ATOM 790 O O . LEU A 1 94 ? -0.323 -11.895 7.827 1.00 92.12 94 LEU A O 1
ATOM 794 N N . GLU A 1 95 ? 1.200 -10.820 9.062 1.00 92.94 95 GLU A N 1
ATOM 795 C CA . GLU A 1 95 ? 1.267 -11.895 10.058 1.00 92.94 95 GLU A CA 1
ATOM 796 C C . GLU A 1 95 ? -0.108 -12.129 10.701 1.00 92.94 95 GLU A C 1
ATOM 798 O O . GLU A 1 95 ? -0.849 -11.179 10.930 1.00 92.94 95 GLU A O 1
ATOM 803 N N . GLU A 1 96 ? -0.443 -13.373 11.056 1.00 90.62 96 GLU A N 1
ATOM 804 C CA . GLU A 1 96 ? -1.793 -13.770 11.501 1.00 90.62 96 GLU A CA 1
ATOM 805 C C . GLU A 1 96 ? -2.401 -12.826 12.557 1.00 90.62 96 GLU A C 1
ATOM 807 O O . GLU A 1 96 ? -3.553 -12.404 12.446 1.00 90.62 96 GLU A O 1
ATOM 812 N N . ARG A 1 97 ? -1.611 -12.428 13.564 1.00 92.31 97 ARG A N 1
ATOM 813 C CA . ARG A 1 97 ? -2.059 -11.489 14.606 1.00 92.31 97 ARG A CA 1
ATOM 814 C C . ARG A 1 97 ? -2.345 -10.092 14.058 1.00 92.31 97 ARG A C 1
ATOM 816 O O . ARG A 1 97 ? -3.323 -9.468 14.464 1.00 92.31 97 ARG A O 1
ATOM 823 N N . GLU A 1 98 ? -1.488 -9.599 13.170 1.00 92.94 98 GLU A N 1
ATOM 824 C CA . GLU A 1 98 ? -1.641 -8.291 12.537 1.00 92.94 98 GLU A CA 1
ATOM 825 C C . GLU A 1 98 ? -2.802 -8.301 11.536 1.00 92.94 98 GLU A C 1
ATOM 827 O O . GLU A 1 98 ? -3.578 -7.350 11.507 1.00 92.94 98 GLU A O 1
ATOM 832 N N . GLN A 1 99 ? -2.996 -9.400 10.800 1.00 92.31 99 GLN A N 1
ATOM 833 C CA . GLN A 1 99 ? -4.104 -9.579 9.864 1.00 92.31 99 GLN A CA 1
ATOM 834 C C . GLN A 1 99 ? -5.463 -9.511 10.573 1.00 92.31 99 GLN A C 1
ATOM 836 O O . GLN A 1 99 ? -6.372 -8.844 10.087 1.00 92.31 99 GLN A O 1
ATOM 841 N N . VAL A 1 100 ? -5.615 -10.140 11.746 1.00 93.19 100 VAL A N 1
ATOM 842 C CA . VAL A 1 100 ? -6.861 -10.053 12.533 1.00 93.19 100 VAL A CA 1
ATOM 843 C C . VAL A 1 100 ? -7.146 -8.610 12.973 1.00 93.19 100 VAL A C 1
ATOM 845 O O . VAL A 1 100 ? -8.284 -8.141 12.866 1.00 93.19 100 VAL A O 1
ATOM 848 N N . ASP A 1 101 ? -6.125 -7.882 13.438 1.00 93.62 101 ASP A N 1
ATOM 849 C CA . ASP A 1 101 ? -6.269 -6.479 13.851 1.00 93.62 101 ASP A CA 1
ATOM 850 C C . ASP A 1 101 ? -6.548 -5.544 12.660 1.00 93.62 101 ASP A C 1
ATOM 852 O O . ASP A 1 101 ? -7.360 -4.615 12.765 1.00 93.62 101 ASP A O 1
ATOM 856 N N . PHE A 1 102 ? -5.916 -5.813 11.515 1.00 94.00 102 PHE A N 1
ATOM 857 C CA . PHE A 1 102 ? -6.159 -5.130 10.250 1.00 94.00 102 PHE A CA 1
ATOM 858 C C . PHE A 1 102 ? -7.607 -5.324 9.803 1.00 94.00 102 PHE A C 1
ATOM 860 O O . PHE A 1 102 ? -8.311 -4.342 9.578 1.00 94.00 102 PHE A O 1
ATOM 867 N N . ASP A 1 103 ? -8.088 -6.567 9.758 1.00 91.75 103 ASP A N 1
ATOM 868 C CA . ASP A 1 103 ? -9.456 -6.922 9.378 1.00 91.75 103 ASP A CA 1
ATOM 869 C C . ASP A 1 103 ? -10.494 -6.200 10.242 1.00 91.75 103 ASP A C 1
ATOM 871 O O . ASP A 1 103 ? -11.497 -5.679 9.740 1.00 91.75 103 ASP A O 1
ATOM 875 N N . GLN A 1 104 ? -10.263 -6.151 11.556 1.00 91.56 104 GLN A N 1
ATOM 876 C CA . GLN A 1 104 ? -11.132 -5.431 12.477 1.00 91.56 104 GLN A CA 1
ATOM 877 C C . GLN A 1 104 ? -11.109 -3.923 12.200 1.00 91.56 104 GLN A C 1
ATOM 879 O O . GLN A 1 104 ? -12.167 -3.295 12.107 1.00 91.56 104 GLN A O 1
ATOM 884 N N . SER A 1 105 ? -9.921 -3.340 12.036 1.00 91.69 105 SER A N 1
ATOM 885 C CA . SER A 1 105 ? -9.755 -1.911 11.752 1.00 91.69 105 SER A CA 1
ATOM 886 C C . SER A 1 105 ? -10.387 -1.522 10.414 1.00 91.69 105 SER A C 1
ATOM 888 O O . SER A 1 105 ? -11.092 -0.515 10.331 1.00 91.69 105 SER A O 1
ATOM 890 N N . PHE A 1 106 ? -10.231 -2.365 9.395 1.00 90.31 106 PHE A N 1
ATOM 891 C CA . PHE A 1 106 ? -10.854 -2.224 8.087 1.00 90.31 106 PHE A CA 1
ATOM 892 C C . PHE A 1 106 ? -12.383 -2.224 8.184 1.00 90.31 106 PHE A C 1
ATOM 894 O O . PHE A 1 106 ? -13.040 -1.328 7.644 1.00 90.31 106 PHE A O 1
ATOM 901 N N . ARG A 1 107 ? -12.967 -3.177 8.928 1.00 88.00 107 ARG A N 1
ATOM 902 C CA . ARG A 1 107 ? -14.420 -3.236 9.169 1.00 88.00 107 ARG A CA 1
ATOM 903 C C . ARG A 1 107 ? -14.923 -1.972 9.867 1.00 88.00 107 ARG A C 1
ATOM 905 O O . ARG A 1 107 ? -15.868 -1.352 9.387 1.00 88.00 107 ARG A O 1
ATOM 912 N N . ILE A 1 108 ? -14.273 -1.544 10.951 1.00 86.19 108 ILE A N 1
ATOM 913 C CA . ILE A 1 108 ? -14.683 -0.345 11.704 1.00 86.19 108 ILE A CA 1
ATOM 914 C C . ILE A 1 108 ? -14.584 0.916 10.834 1.00 86.19 108 ILE A C 1
ATOM 916 O O . ILE A 1 108 ? -15.485 1.755 10.852 1.00 86.19 108 ILE A O 1
ATOM 920 N N . ALA A 1 109 ? -13.513 1.056 10.050 1.00 83.81 109 ALA A N 1
ATOM 921 C CA . ALA A 1 109 ? -13.319 2.218 9.190 1.00 83.81 109 ALA A CA 1
ATOM 922 C C . ALA A 1 109 ? -14.343 2.301 8.044 1.00 83.81 109 ALA A C 1
ATOM 924 O O . ALA A 1 109 ? -14.620 3.408 7.580 1.00 83.81 109 ALA A O 1
ATOM 925 N N . ARG A 1 110 ? -14.910 1.170 7.588 1.00 77.81 110 ARG A N 1
ATOM 92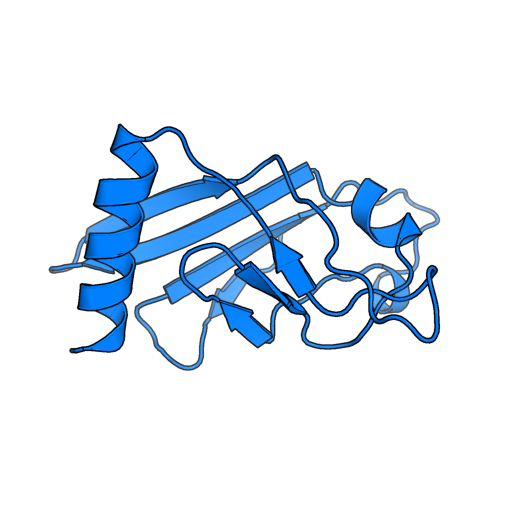6 C CA . ARG A 1 110 ? -15.954 1.132 6.544 1.00 77.81 110 ARG A CA 1
ATOM 927 C C . ARG A 1 110 ? -17.386 1.240 7.079 1.00 77.81 110 ARG A C 1
ATOM 929 O O . ARG A 1 110 ? -18.240 1.718 6.340 1.00 77.81 110 ARG A O 1
ATOM 936 N N . CYS A 1 111 ? -17.665 0.798 8.306 1.00 70.00 111 CYS A N 1
ATOM 937 C CA . CYS A 1 111 ? -19.029 0.759 8.854 1.00 70.00 111 CYS A CA 1
ATOM 938 C C . CYS A 1 111 ? -19.518 2.069 9.509 1.00 70.00 111 CYS A C 1
ATOM 940 O O . CYS A 1 111 ? -20.711 2.171 9.788 1.00 70.00 111 CYS A O 1
ATOM 942 N N . CYS A 1 112 ? -18.643 3.047 9.781 1.00 51.41 112 CYS A N 1
ATOM 943 C CA . CYS A 1 112 ? -18.963 4.224 10.607 1.00 51.41 112 CYS A CA 1
ATOM 944 C C . CYS A 1 112 ? -18.655 5.579 9.960 1.00 51.41 112 CYS A C 1
ATOM 946 O O . CYS A 1 112 ? -17.690 5.682 9.174 1.00 51.41 112 CYS A O 1
#

Radius of gyration: 14.38 Å; Cα contacts (8 Å, |Δi|>4): 190; chains: 1; bounding box: 35×25×39 Å

=== Feature glossary ===
The record interleaves many kinds of information about one protein. Here is each kind framed as the question it answers.

Q: What does the local fold look like, residue by residue?
A: A 3Di character summarizes, for each residue, the relative orientation of the Cα frame of its nearest spatial neighbor. Because it encodes fold topology rather than chemistry, 3Di alignments detect remote structural similarity that sequence alignment misses.

Q: Which residues are in helices, strands, or loops?
A: Secondary structure is the local, repeating backbone conformation. DSSP classifies it into eight states by reading the hydrogen-bond network: three helix types (H, G, I), two β types (E, B), two non-regular types (T, S), and unstructured coil (-).

Q: How big and how compact is the whole molecule?
A: Three whole-structure scalars: the radius of gyration (RMS distance of Cα from centroid, in Å), the count of Cα–Cα contacts (pairs closer than 8 Å and separated by more than four residues in sequence — i.e. tertiary, not local, contacts), and the bounding-box dimensions. Together they distinguish compact globular folds from extended fibres or disordered chains.

Q: How confident is the AlphaFold model at each residue?
A: For AlphaFold models, the B-factor field carries pLDDT — the model's own estimate of local accuracy on a 0–100 scale. Regions with pLDDT<50 should be treated as essentially unmodeled; they often correspond to intrinsically disordered segments.

Q: What family and function is it annotated with?
A: Functional annotations link the protein to curated databases. InterPro entries identify conserved domains and families by matching the sequence against member-database signatures (Pfam, PROSITE, CDD, …). Gene Ontology (GO) terms describe molecular function, biological process, and cellular component in a controlled vocabulary. CATH places the structure in a hierarchical fold classification (Class/Architecture/Topology/Homologous-superfamily). The organism is the source species.

Q: What known structures does this most resemble?
A: Nearest PDB neighbors are the top structural matches found by Foldseek when searching this structure against the entire Protein Data Bank. Each hit reports a TM-score (0 to 1; >0.5 almost always implies the same fold) and an E-value. These are *structural* homologs — they may share no detectable sequence similarity.

Q: Which residues are buried vs exposed?
A: Solvent-accessible surface area (SASA) is the area in Å² traced out by the centre of a 1.4 Å probe sphere (a water molecule) rolled over the protein's van der Waals surface (Shrake–Rupley / Lee–Richards construction). Buried residues have near-zero SASA; fully exposed residues can exceed 200 Å². The total SASA scales roughly with the number of surface residues.

Q: What are the backbone torsion angles?
A: φ (phi) and ψ (psi) are the two rotatable backbone dihedrals per residue: φ is the C(i-1)–N–Cα–C torsion, ψ is the N–Cα–C–N(i+1) torsion, both in degrees on (−180°, 180°]. α-helical residues cluster near (−60°, −45°); β-strand residues near (−120°, +130°). A Ramachandran plot is simply a scatter of (φ, ψ) for every residue.

Q: Are the domains correctly placed relative to each other?
A: Predicted aligned error is AlphaFold's pairwise confidence. Unlike pLDDT (per-residue), PAE is per-residue-pair and captures whether two parts of the structure are correctly placed relative to each other. Units are ångströms of expected positional error.

Q: What if only a Cα trace is available?
A: P-SEA three-state annotation labels each residue as helix, strand, or coil based purely on the geometry of the Cα trace. It serves as a fallback when the full backbone (and thus DSSP) is unavailable.

Q: What 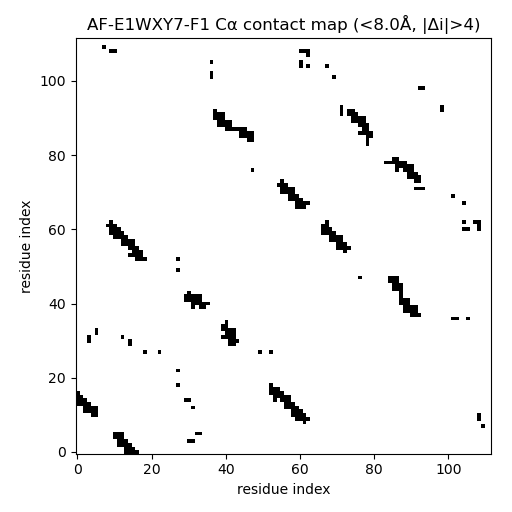is the amino-acid chain?
A: This is the polypeptide sequence — one letter per residue, N-terminus first. Length ranges from a few dozen residues for small domains to over a thousand for large multi-domain proteins.

Q: What do the rendered images show?
A: The six renders are orthographic views along the three Cartesian axes in both directions. Representation (cartoon, sticks, or surface) and color scheme (sequence-rainbow or by-chain) vary across proteins so the training set covers all the common visualization conventions.

Q: What do the diagnostic plots show?
A: Plot images: a contact map (which residues are close in 3D, as an N×N binary image), a Ramachandran scatter (backbone torsion angles, revealing secondary-structure composition at a glance), and — for AlphaFold structures — a PAE heatmap (pairwise prediction confidence).

Q: How mobile is each atom in the crystal?
A: B-factor (Debye–Waller factor) reflects atomic displacement in the crystal lattice. It is an experimental observable (units Å²), not a prediction; low values mean the atom is pinned down, high values mean it moves or is heterogeneous across the crystal.

Q: Where is each backbone atom in 3D?
A: The mmCIF table is the protein's shape written out atom by atom. For each backbone N, Cα, C, and carbonyl O, it records an (x, y, z) coordinate triple in Å plus the residue type, chain letter, and residue number.